Protein AF-A0A822CPX3-F1 (afdb_monomer_lite)

Foldseek 3Di:
DDDDDDDDDDDPPPPPPPPPPFDWDDAPNAIKTWDAAALDPPGRAGEDSVQWDADPVRDIGGDWDADVVNPGIHGTDIDGPDDDDDDDDDDDDDDPLVPDDQPDKDWDWDDDDDPQAPIKIWIQHQVNDPDPPGDRIDIDHGHRDPDPPDPPPPDD

Secondary structure (DSSP, 8-state):
--------------------PPPEEEETTEEEEEP--SSBTTTTB-B-GGGEEE-TTS-EEE--EEEGGGTEEEB--EE------SS-------S-GGG--TT-EEEEEE--SSTTSS-EEEEEE-TT---TT---EEEEE--SSTT---------

Sequence (156 aa):
MRTISTIAAVFLLTLVCSINAQKSITWAGYQWFLRDDQNSGPGPNNWNSTNVWVDDNGKLHLKLNYSGRKGGWTCAELYTNVKFGFGTFRWFVEGAIDKFDPRVVLGLFTYGGVDGTNEIDIEVAKWGRTELVASNYFYTVYPHTLGIAQPVSNGT

pLDDT: mean 84.72, std 17.47, range [37.56, 98.62]

Radius of gyration: 23.99 Å; chains: 1; bounding box: 43×38×110 Å

Structure (mmCIF, N/CA/C/O backbone):
data_AF-A0A822CPX3-F1
#
_entry.id   AF-A0A822CPX3-F1
#
loop_
_atom_site.group_PDB
_atom_site.id
_atom_site.type_symbol
_atom_site.label_atom_id
_atom_site.label_alt_id
_atom_site.label_comp_id
_atom_site.label_asym_id
_atom_site.label_entity_id
_atom_site.label_seq_id
_atom_site.pdbx_PDB_ins_code
_atom_site.Cartn_x
_atom_site.Cartn_y
_atom_site.Cartn_z
_atom_site.occupancy
_atom_site.B_iso_or_equiv
_atom_site.auth_seq_id
_atom_site.auth_comp_id
_atom_site.auth_asym_id
_atom_site.auth_atom_id
_atom_site.pdbx_PDB_model_num
ATOM 1 N N . MET A 1 1 ? -11.727 -3.127 77.786 1.00 40.59 1 MET A N 1
ATOM 2 C CA . MET A 1 1 ? -10.874 -3.481 76.629 1.00 40.59 1 MET A CA 1
ATOM 3 C C . MET A 1 1 ? -11.716 -3.342 75.371 1.00 40.59 1 MET A C 1
ATOM 5 O O . MET A 1 1 ? -12.752 -3.984 75.295 1.00 40.59 1 MET A O 1
ATOM 9 N N . ARG A 1 2 ? -11.353 -2.439 74.452 1.00 37.56 2 ARG A N 1
ATOM 10 C CA . ARG A 1 2 ? -12.044 -2.234 73.167 1.00 37.56 2 ARG A CA 1
ATOM 11 C C . ARG A 1 2 ? -11.115 -2.724 72.060 1.00 37.56 2 ARG A C 1
ATOM 13 O O . ARG A 1 2 ? -10.027 -2.182 71.909 1.00 37.56 2 ARG A O 1
ATOM 20 N N . THR A 1 3 ? -11.513 -3.765 71.343 1.00 40.19 3 THR A N 1
ATOM 21 C CA . THR A 1 3 ? -10.785 -4.299 70.187 1.00 40.19 3 THR A CA 1
ATOM 22 C C . THR A 1 3 ? -11.113 -3.465 68.953 1.00 40.19 3 THR A C 1
ATOM 24 O O . THR A 1 3 ? -12.275 -3.354 68.571 1.00 40.19 3 THR A O 1
ATOM 27 N N . ILE A 1 4 ? -10.090 -2.857 68.353 1.00 47.56 4 ILE A N 1
ATOM 28 C CA . ILE A 1 4 ? -10.171 -2.175 67.059 1.00 47.56 4 ILE A CA 1
ATOM 29 C C . ILE A 1 4 ? -9.827 -3.219 65.996 1.00 47.56 4 ILE A C 1
ATOM 31 O O . ILE A 1 4 ? -8.713 -3.737 65.982 1.00 47.56 4 ILE A O 1
ATOM 35 N N . SER A 1 5 ? -10.785 -3.553 65.134 1.00 46.00 5 SER A N 1
ATOM 36 C CA . SER A 1 5 ? -10.565 -4.426 63.980 1.00 46.00 5 SER A CA 1
ATOM 37 C C . SER A 1 5 ? -10.190 -3.571 62.773 1.00 46.00 5 SER A C 1
ATOM 39 O O . SER A 1 5 ? -11.029 -2.870 62.214 1.00 46.00 5 SER A O 1
ATOM 41 N N . THR A 1 6 ? -8.923 -3.612 62.374 1.00 46.16 6 THR A N 1
ATOM 42 C CA . THR A 1 6 ? -8.432 -2.990 61.142 1.00 46.16 6 THR A CA 1
ATOM 43 C C . THR A 1 6 ? -8.704 -3.932 59.970 1.00 46.16 6 THR A C 1
ATOM 45 O O . THR A 1 6 ? -8.125 -5.013 59.892 1.00 46.16 6 THR A O 1
ATOM 48 N N . ILE A 1 7 ? -9.588 -3.538 59.052 1.00 50.09 7 ILE A N 1
ATOM 49 C CA . ILE A 1 7 ? -9.759 -4.215 57.760 1.00 50.09 7 ILE A CA 1
ATOM 50 C C . ILE A 1 7 ? -8.676 -3.671 56.825 1.00 50.09 7 ILE A C 1
ATOM 52 O O . ILE A 1 7 ? -8.720 -2.508 56.428 1.00 50.09 7 ILE A O 1
ATOM 56 N N . ALA A 1 8 ? -7.687 -4.498 56.494 1.00 47.12 8 ALA A N 1
ATOM 57 C CA . ALA A 1 8 ? -6.728 -4.193 55.441 1.00 47.12 8 ALA A CA 1
ATOM 58 C C . ALA A 1 8 ? -7.386 -4.469 54.080 1.00 47.12 8 ALA A C 1
ATOM 60 O O . ALA A 1 8 ? -7.652 -5.619 53.732 1.00 47.12 8 ALA A O 1
ATOM 61 N N . ALA A 1 9 ? -7.672 -3.416 53.316 1.00 50.62 9 ALA A N 1
ATOM 62 C CA . ALA A 1 9 ? -8.086 -3.545 51.926 1.00 50.62 9 ALA A CA 1
ATOM 63 C C . ALA A 1 9 ? -6.852 -3.861 51.068 1.00 50.62 9 ALA A C 1
ATOM 65 O O . ALA A 1 9 ? -5.982 -3.013 50.873 1.00 50.62 9 ALA A O 1
ATOM 66 N N . VAL A 1 10 ? -6.767 -5.092 50.568 1.00 51.62 10 VAL A N 1
ATOM 67 C CA . VAL A 1 10 ? -5.761 -5.486 49.577 1.00 51.62 10 VAL A CA 1
ATOM 68 C C . VAL A 1 10 ? -6.243 -4.998 48.212 1.00 51.62 10 VAL A C 1
ATOM 70 O O . VAL A 1 10 ? -7.137 -5.589 47.611 1.00 51.62 10 VAL A O 1
ATOM 73 N N . PHE A 1 11 ? -5.666 -3.901 47.722 1.00 53.41 11 PHE A N 1
ATOM 74 C CA . PHE A 1 11 ? -5.818 -3.487 46.329 1.00 53.41 11 PHE A CA 1
ATOM 75 C C . PHE A 1 11 ? -4.960 -4.403 45.450 1.00 53.41 11 PHE A C 1
ATOM 77 O O . PHE A 1 11 ? -3.740 -4.260 45.385 1.00 53.41 11 PHE A O 1
ATOM 84 N N . LEU A 1 12 ? -5.600 -5.362 44.781 1.00 52.28 12 LEU A N 1
ATOM 85 C CA . LEU A 1 12 ? -4.959 -6.169 43.748 1.00 52.28 12 LEU A CA 1
ATOM 86 C C . LEU A 1 12 ? -4.830 -5.317 42.478 1.00 52.28 12 LEU A C 1
ATOM 88 O O . LEU A 1 12 ? -5.772 -5.186 41.700 1.00 52.28 12 LEU A O 1
ATOM 92 N N . LEU A 1 13 ? -3.663 -4.702 42.289 1.00 54.06 13 LEU A N 1
ATOM 93 C CA . LEU A 1 13 ? -3.323 -3.978 41.069 1.00 54.06 13 LEU A CA 1
ATOM 94 C C . LEU A 1 13 ? -3.042 -5.002 39.958 1.00 54.06 13 LEU A C 1
ATOM 96 O O . LEU A 1 13 ? -1.925 -5.497 39.819 1.00 54.06 13 LEU A O 1
ATOM 100 N N . THR A 1 14 ? -4.062 -5.365 39.180 1.00 59.72 14 THR A N 1
ATOM 101 C CA . THR A 1 14 ? -3.869 -6.185 37.980 1.00 59.72 14 THR A CA 1
ATOM 102 C C . THR A 1 14 ? -3.135 -5.356 36.934 1.00 59.72 14 THR A C 1
ATOM 104 O O . THR A 1 14 ? -3.723 -4.495 36.279 1.00 59.72 14 THR A O 1
ATOM 107 N N . LEU A 1 15 ? -1.837 -5.611 36.781 1.00 60.53 15 LEU A N 1
ATOM 108 C CA . LEU A 1 15 ? -1.049 -5.119 35.661 1.00 60.53 15 LEU A CA 1
ATOM 109 C C . LEU A 1 15 ? -1.563 -5.805 34.387 1.00 60.53 15 LEU A C 1
ATOM 111 O O . LEU A 1 15 ? -1.148 -6.914 34.054 1.00 60.53 15 LEU A O 1
ATOM 115 N N . VAL A 1 16 ? -2.500 -5.165 33.687 1.00 59.88 16 VAL A N 1
ATOM 116 C CA . VAL A 1 16 ? -2.912 -5.601 32.350 1.00 59.88 16 VAL A CA 1
ATOM 117 C C . VAL A 1 16 ? -1.774 -5.246 31.400 1.00 59.88 16 VAL A C 1
ATOM 119 O O . VAL A 1 16 ? -1.710 -4.147 30.850 1.00 59.88 16 VAL A O 1
ATOM 122 N N . CYS A 1 17 ? -0.834 -6.173 31.237 1.00 53.50 17 CYS A N 1
ATOM 123 C CA . CYS A 1 17 ? 0.123 -6.109 30.147 1.00 53.50 17 CYS A CA 1
ATOM 124 C C . CYS A 1 17 ? -0.676 -6.295 28.851 1.00 53.50 17 CYS A C 1
ATOM 126 O O . CYS A 1 17 ? -1.107 -7.402 28.528 1.00 53.50 17 CYS A O 1
ATOM 128 N N . SER A 1 18 ? -0.959 -5.196 28.152 1.00 59.03 18 SER A N 1
ATOM 129 C CA . SER A 1 18 ? -1.589 -5.256 26.836 1.00 59.03 18 SER A CA 1
ATOM 130 C C . SER A 1 18 ? -0.569 -5.826 25.859 1.00 59.03 18 SER A C 1
ATOM 132 O O . SER A 1 18 ? 0.248 -5.099 25.298 1.00 59.03 18 SER A O 1
ATOM 134 N N . ILE A 1 19 ? -0.598 -7.142 25.668 1.00 56.75 19 ILE A N 1
ATOM 135 C CA . ILE A 1 19 ? -0.042 -7.756 24.467 1.00 56.75 19 ILE A CA 1
ATOM 136 C C . ILE A 1 19 ? -0.816 -7.168 23.287 1.00 56.75 19 ILE A C 1
ATOM 138 O O . ILE A 1 19 ? -1.982 -7.499 23.074 1.00 56.75 19 ILE A O 1
ATOM 142 N N . ASN A 1 20 ? -0.198 -6.229 22.564 1.00 68.00 20 ASN A N 1
ATOM 143 C CA . ASN A 1 20 ? -0.752 -5.708 21.318 1.00 68.00 20 ASN A CA 1
ATOM 144 C C . ASN A 1 20 ? -0.764 -6.853 20.305 1.00 68.00 20 ASN A C 1
ATOM 146 O O . ASN A 1 20 ? 0.228 -7.106 19.624 1.00 68.00 20 ASN A O 1
ATOM 150 N N . ALA A 1 21 ? -1.878 -7.581 20.254 1.00 80.25 21 ALA A N 1
ATOM 151 C CA . ALA A 1 21 ? -2.099 -8.594 19.241 1.00 80.25 21 ALA A CA 1
ATOM 152 C C . ALA A 1 21 ? -2.051 -7.934 17.858 1.00 80.25 21 ALA A C 1
ATOM 154 O O . ALA A 1 21 ? -2.615 -6.856 17.647 1.00 80.25 21 ALA A O 1
ATOM 155 N N . GLN A 1 22 ? -1.370 -8.588 16.919 1.00 89.12 22 GLN A N 1
ATOM 156 C CA . GLN A 1 22 ? -1.286 -8.129 15.541 1.00 89.12 22 GLN A CA 1
ATOM 157 C C . GLN A 1 22 ? -2.695 -8.048 14.948 1.00 89.12 22 GLN A C 1
ATOM 159 O O . GLN A 1 22 ? -3.428 -9.038 14.903 1.00 89.12 22 GLN A O 1
ATOM 164 N N . LYS A 1 23 ? -3.092 -6.846 14.524 1.00 96.62 23 LYS A N 1
ATOM 165 C CA . LYS A 1 23 ? -4.425 -6.621 13.964 1.00 96.62 23 LYS A CA 1
ATOM 166 C C . LYS A 1 23 ? -4.543 -7.301 12.608 1.00 96.62 23 LYS A C 1
ATOM 168 O O . LYS A 1 23 ? -3.584 -7.345 11.840 1.00 96.62 23 LYS A O 1
ATOM 173 N N . SER A 1 24 ? -5.731 -7.812 12.315 1.00 98.00 24 SER A N 1
ATOM 174 C CA . SER A 1 24 ? -6.030 -8.453 11.040 1.00 98.00 24 SER A CA 1
ATOM 175 C C . SER A 1 24 ? -7.470 -8.203 10.605 1.00 98.00 24 SER A C 1
ATOM 177 O O . SER A 1 24 ? -8.325 -7.851 11.418 1.00 98.00 24 SER A O 1
ATOM 179 N N . ILE A 1 25 ? -7.718 -8.387 9.310 1.00 98.31 25 ILE A N 1
ATOM 180 C CA . ILE A 1 25 ? -9.034 -8.368 8.666 1.00 98.31 25 ILE A CA 1
ATOM 181 C C . ILE A 1 25 ? -9.179 -9.599 7.770 1.00 98.31 25 ILE A C 1
ATOM 183 O O . ILE A 1 25 ? -8.187 -10.224 7.391 1.00 98.31 25 ILE A O 1
ATOM 187 N N . THR A 1 26 ? -10.415 -9.943 7.412 1.00 98.06 26 THR A N 1
ATOM 188 C CA . THR A 1 26 ? -10.688 -10.946 6.376 1.00 98.06 26 THR A CA 1
ATOM 189 C C . THR A 1 26 ? -11.154 -10.240 5.116 1.00 98.06 26 THR A C 1
ATOM 191 O O . THR A 1 26 ? -12.106 -9.465 5.160 1.00 98.06 26 THR A O 1
ATOM 194 N N . TRP A 1 27 ? -10.490 -10.510 3.998 1.00 98.00 27 TRP A N 1
ATOM 195 C CA . TRP A 1 27 ? -10.839 -9.937 2.704 1.00 98.00 27 TRP A CA 1
ATOM 196 C C . TRP A 1 27 ? -10.447 -10.891 1.577 1.00 98.00 27 TRP A C 1
ATOM 198 O O . TRP A 1 27 ? -9.414 -11.561 1.651 1.00 98.00 27 TRP A O 1
ATOM 208 N N . ALA A 1 28 ? -11.297 -10.979 0.551 1.00 95.88 28 ALA A N 1
ATOM 209 C CA . ALA A 1 28 ? -11.117 -11.870 -0.599 1.00 95.88 28 ALA A CA 1
ATOM 210 C C . ALA A 1 28 ? -10.837 -13.348 -0.227 1.00 95.88 28 ALA A C 1
ATOM 212 O O . ALA A 1 28 ? -10.111 -14.042 -0.930 1.00 95.88 28 ALA A O 1
ATOM 213 N N . GLY A 1 29 ? -11.407 -13.834 0.884 1.00 96.06 29 GLY A N 1
ATOM 214 C CA . GLY A 1 29 ? -11.253 -15.223 1.344 1.00 96.06 29 GLY A CA 1
ATOM 215 C C . GLY A 1 29 ? -9.984 -15.516 2.154 1.00 96.06 29 GLY A C 1
ATOM 216 O O . GLY A 1 29 ? -9.782 -16.661 2.551 1.00 96.06 29 GLY A O 1
ATOM 217 N N . TYR A 1 30 ? -9.158 -14.508 2.444 1.00 97.44 30 TYR A N 1
ATOM 218 C CA . TYR A 1 30 ? -7.916 -14.667 3.204 1.00 97.44 30 TYR A CA 1
ATOM 219 C C . TYR A 1 30 ? -7.875 -13.761 4.433 1.00 97.44 30 TYR A C 1
ATOM 221 O O . TYR A 1 30 ? -8.506 -12.702 4.473 1.00 97.44 30 TYR A O 1
ATOM 229 N N . GLN A 1 31 ? -7.096 -14.176 5.431 1.00 98.12 31 GLN A N 1
ATOM 230 C CA . GLN A 1 31 ? -6.713 -13.316 6.543 1.00 98.12 31 GLN A CA 1
ATOM 231 C C . GLN A 1 31 ? -5.532 -12.438 6.122 1.00 98.12 31 GLN A C 1
ATOM 233 O O . GLN A 1 31 ? -4.525 -12.933 5.606 1.00 98.12 31 GLN A O 1
ATOM 238 N N . TRP A 1 32 ? -5.661 -11.144 6.387 1.00 98.56 32 TRP A N 1
ATOM 239 C CA . TRP A 1 32 ? -4.644 -10.135 6.133 1.00 98.56 32 TRP A CA 1
ATOM 240 C C . TRP A 1 32 ? -4.271 -9.448 7.432 1.00 98.56 32 TRP A C 1
ATOM 242 O O . TRP A 1 32 ? -5.145 -9.017 8.182 1.00 98.56 32 TRP A O 1
ATOM 252 N N . PHE A 1 33 ? -2.981 -9.324 7.690 1.00 98.44 33 PHE A N 1
ATOM 253 C CA . PHE A 1 33 ? -2.452 -8.626 8.841 1.00 98.44 33 PHE A CA 1
ATOM 254 C C . PHE A 1 33 ? -2.175 -7.169 8.509 1.00 98.44 33 PHE A C 1
ATOM 256 O O . PHE A 1 33 ? -1.649 -6.866 7.444 1.00 98.44 33 PHE A O 1
ATOM 263 N N . LEU A 1 34 ? -2.517 -6.282 9.437 1.00 98.38 34 LEU A N 1
ATOM 264 C CA . LEU A 1 34 ? -2.397 -4.841 9.273 1.00 98.38 34 LEU A CA 1
ATOM 265 C C . LEU A 1 34 ? -1.093 -4.351 9.883 1.00 98.38 34 LEU A C 1
ATOM 267 O O . LEU A 1 34 ? -0.774 -4.674 11.030 1.00 98.38 34 LEU A O 1
ATOM 271 N N . ARG A 1 35 ? -0.371 -3.527 9.133 1.00 96.50 35 ARG A N 1
ATOM 272 C CA . ARG A 1 35 ? 0.887 -2.950 9.590 1.00 96.50 35 ARG A CA 1
ATOM 273 C C . ARG A 1 35 ? 0.657 -1.744 10.511 1.00 96.50 35 ARG A C 1
ATOM 275 O O . ARG A 1 35 ? -0.233 -0.927 10.269 1.00 96.50 35 ARG A O 1
ATOM 282 N N . ASP A 1 36 ? 1.435 -1.643 11.590 1.00 95.12 36 ASP A N 1
ATOM 283 C CA . ASP A 1 36 ? 1.302 -0.587 12.612 1.00 95.12 36 ASP A CA 1
ATOM 284 C C . ASP A 1 36 ? 2.635 -0.296 13.325 1.00 95.12 36 ASP A C 1
ATOM 286 O O . ASP A 1 36 ? 2.790 -0.471 14.534 1.00 95.12 36 ASP A O 1
ATOM 290 N N . ASP A 1 37 ? 3.624 0.133 12.554 1.00 94.19 37 ASP A N 1
ATOM 291 C CA . ASP A 1 37 ? 4.961 0.521 12.999 1.00 94.19 37 ASP A CA 1
ATOM 292 C C . ASP A 1 37 ? 5.349 1.907 12.445 1.00 94.19 37 ASP A C 1
ATOM 294 O O . ASP A 1 37 ? 4.569 2.561 11.756 1.00 94.19 37 ASP A O 1
ATOM 298 N N . GLN A 1 38 ? 6.511 2.435 12.827 1.00 93.62 38 GLN A N 1
ATOM 299 C CA . GLN A 1 38 ? 6.943 3.797 12.484 1.00 93.62 38 GLN A CA 1
ATOM 300 C C . GLN A 1 38 ? 8.349 3.795 11.899 1.00 93.62 38 GLN A C 1
ATOM 302 O O . GLN A 1 38 ? 9.166 2.958 12.281 1.00 93.62 38 GLN A O 1
ATOM 307 N N . ASN A 1 39 ? 8.632 4.782 11.047 1.00 92.62 39 ASN A N 1
ATOM 308 C CA . ASN A 1 39 ? 9.928 4.987 10.403 1.00 9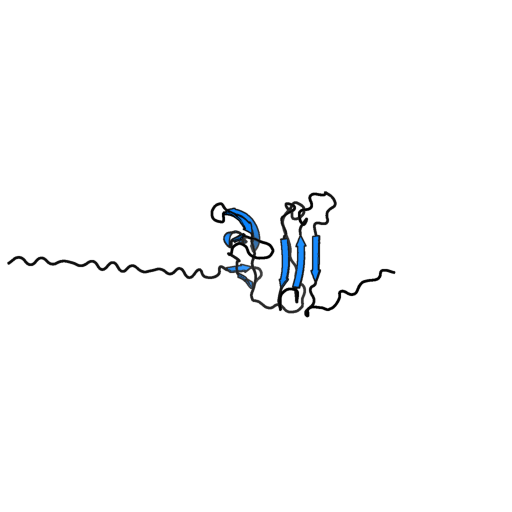2.62 39 ASN A CA 1
ATOM 309 C C . ASN A 1 39 ? 10.480 3.713 9.733 1.00 92.62 39 ASN A C 1
ATOM 311 O O . ASN A 1 39 ? 11.623 3.318 9.971 1.00 92.62 39 ASN A O 1
ATOM 315 N N . SER A 1 40 ? 9.650 3.048 8.929 1.00 94.00 40 SER A N 1
ATOM 316 C CA . SER A 1 40 ? 9.994 1.771 8.303 1.00 94.00 40 SER A CA 1
ATOM 317 C C . SER A 1 40 ? 9.602 1.703 6.830 1.00 94.00 40 SER A C 1
ATOM 319 O O . SER A 1 40 ? 8.707 2.415 6.370 1.00 94.00 40 SER A O 1
ATOM 321 N N . GLY A 1 41 ? 10.301 0.821 6.107 1.00 91.38 41 GLY A N 1
ATOM 322 C CA . GLY A 1 41 ? 10.262 0.713 4.650 1.00 91.38 41 GLY A CA 1
ATOM 323 C C . GLY A 1 41 ? 8.892 0.349 4.061 1.00 91.38 41 GLY A C 1
ATOM 324 O O . GLY A 1 41 ? 8.091 -0.268 4.763 1.00 91.38 41 GLY A O 1
ATOM 325 N N . PRO A 1 42 ? 8.643 0.656 2.774 1.00 89.38 42 PRO A N 1
ATOM 326 C CA . PRO A 1 42 ? 9.509 1.442 1.886 1.00 89.38 42 PRO A CA 1
ATOM 327 C C . PRO A 1 42 ? 9.612 2.912 2.324 1.00 89.38 42 PRO A C 1
ATOM 329 O O . PRO A 1 42 ? 8.624 3.519 2.725 1.00 89.38 42 PRO A O 1
ATOM 332 N N . GLY A 1 43 ? 10.821 3.485 2.275 1.00 86.31 43 GLY A N 1
ATOM 333 C CA . GLY A 1 43 ? 11.101 4.823 2.818 1.00 86.31 43 GLY A CA 1
ATOM 334 C C . GLY A 1 43 ? 10.903 4.933 4.345 1.00 86.31 43 GLY A C 1
ATOM 335 O O . GLY A 1 43 ? 10.775 3.923 5.029 1.00 86.31 43 GLY A O 1
ATOM 336 N N . PRO A 1 44 ? 10.904 6.147 4.921 1.00 91.06 44 PRO A N 1
ATOM 337 C CA . PRO A 1 44 ? 10.652 6.363 6.348 1.00 91.06 44 PRO A CA 1
ATOM 338 C C . PRO A 1 44 ? 9.145 6.509 6.638 1.00 91.06 44 PRO A C 1
ATOM 340 O O . PRO A 1 44 ? 8.698 7.531 7.162 1.00 91.06 44 PRO A O 1
ATOM 343 N N . ASN A 1 45 ? 8.335 5.516 6.255 1.00 95.19 45 ASN A N 1
ATOM 344 C CA . ASN A 1 45 ? 6.880 5.588 6.407 1.00 95.19 45 ASN A CA 1
ATOM 345 C C . ASN A 1 45 ? 6.426 5.316 7.848 1.00 95.19 45 ASN A C 1
ATOM 347 O O . ASN A 1 45 ? 7.044 4.558 8.596 1.00 95.19 45 ASN A O 1
ATOM 351 N N . ASN A 1 46 ? 5.299 5.926 8.226 1.00 96.06 46 ASN A N 1
ATOM 352 C CA . ASN A 1 46 ? 4.599 5.641 9.477 1.00 96.06 46 ASN A CA 1
ATOM 353 C C . ASN A 1 46 ? 3.320 4.872 9.171 1.00 96.06 46 ASN A C 1
ATOM 355 O O . ASN A 1 46 ? 2.384 5.433 8.611 1.00 96.06 46 ASN A O 1
ATOM 359 N N . TRP A 1 47 ? 3.238 3.613 9.562 1.00 96.44 47 TRP A N 1
ATOM 360 C CA . TRP A 1 47 ? 2.087 2.764 9.289 1.00 96.44 47 TRP A CA 1
ATOM 361 C C . TRP A 1 47 ? 1.070 2.858 10.420 1.00 96.44 47 TRP A C 1
ATOM 363 O O . TRP A 1 47 ? 1.404 3.018 11.602 1.00 96.44 47 TRP A O 1
ATOM 373 N N . ASN A 1 48 ? -0.204 2.807 10.051 1.00 96.44 48 ASN A N 1
ATOM 374 C CA . ASN A 1 48 ? -1.283 2.797 11.017 1.00 96.44 48 ASN A CA 1
ATOM 375 C C . ASN A 1 48 ? -2.373 1.834 10.565 1.00 96.44 48 ASN A C 1
ATOM 377 O O . ASN A 1 48 ? -3.041 2.052 9.556 1.00 96.44 48 ASN A O 1
ATOM 381 N N . SER A 1 49 ? -2.600 0.812 11.382 1.00 97.06 49 SER A N 1
ATOM 382 C CA . SER A 1 49 ? -3.615 -0.210 11.150 1.00 97.06 49 SER A CA 1
ATOM 383 C C . SER A 1 49 ? -5.027 0.355 10.973 1.00 97.06 49 SER A C 1
ATOM 385 O O . SER A 1 49 ? -5.844 -0.254 10.295 1.00 97.06 49 SER A O 1
ATOM 387 N N . THR A 1 50 ? -5.338 1.535 11.526 1.00 96.38 50 THR A N 1
ATOM 388 C CA . THR A 1 50 ? -6.659 2.169 11.351 1.00 96.38 50 THR A CA 1
ATOM 389 C C . THR A 1 50 ? -6.890 2.726 9.947 1.00 96.38 50 THR A C 1
ATOM 391 O O . THR A 1 50 ? -7.996 3.160 9.643 1.00 96.38 50 THR A O 1
ATOM 394 N N . ASN A 1 51 ? -5.854 2.776 9.109 1.00 98.06 51 ASN A N 1
ATOM 395 C CA . ASN A 1 51 ? -5.950 3.235 7.728 1.00 98.06 51 ASN A CA 1
ATOM 396 C C . ASN A 1 51 ? -6.317 2.110 6.744 1.00 98.06 51 ASN A C 1
ATOM 398 O O . ASN A 1 51 ? -6.336 2.352 5.537 1.00 98.06 51 ASN A O 1
ATOM 402 N N . VAL A 1 52 ? -6.592 0.906 7.252 1.00 98.62 52 VAL A N 1
ATOM 403 C CA . VAL A 1 52 ? -7.014 -0.256 6.471 1.00 98.62 52 VAL A CA 1
ATOM 404 C C . VAL A 1 52 ? -8.332 -0.781 7.029 1.00 98.62 52 VAL A C 1
ATOM 406 O O . VAL A 1 52 ? -8.424 -1.082 8.219 1.00 98.62 52 VAL A O 1
ATOM 409 N N . TRP A 1 53 ? -9.352 -0.912 6.185 1.00 98.56 53 TRP A N 1
ATOM 410 C CA . TRP A 1 53 ? -10.618 -1.544 6.564 1.00 98.56 53 TRP A CA 1
ATOM 411 C C . TRP A 1 53 ? -11.333 -2.133 5.349 1.00 98.56 53 TRP A C 1
ATOM 413 O O . TRP A 1 53 ? -10.989 -1.838 4.207 1.00 98.56 53 TRP A O 1
ATOM 423 N N . VAL A 1 54 ? -12.339 -2.966 5.605 1.00 98.62 54 VAL A N 1
ATOM 424 C CA . VAL A 1 54 ? -13.281 -3.443 4.588 1.00 98.62 54 VAL A CA 1
ATOM 425 C C . VAL A 1 54 ? -14.623 -2.785 4.871 1.00 98.62 54 VAL A C 1
ATOM 427 O O . VAL A 1 54 ? -15.035 -2.740 6.030 1.00 98.62 54 VAL A O 1
ATOM 430 N N . ASP A 1 55 ? -15.267 -2.222 3.853 1.00 98.12 55 ASP A N 1
ATOM 431 C CA . ASP A 1 55 ? -16.606 -1.646 4.006 1.00 98.12 55 ASP A CA 1
ATOM 432 C C . ASP A 1 55 ? -17.718 -2.707 3.938 1.00 98.12 55 ASP A C 1
ATOM 434 O O . ASP A 1 55 ? -17.477 -3.879 3.644 1.00 98.12 55 ASP A O 1
ATOM 438 N N . ASP A 1 56 ? -18.961 -2.281 4.169 1.00 98.06 56 ASP A N 1
ATOM 439 C CA . ASP A 1 56 ? -20.138 -3.160 4.139 1.00 98.06 56 ASP A CA 1
ATOM 440 C C . ASP A 1 56 ? -20.421 -3.754 2.744 1.00 98.06 56 ASP A C 1
ATOM 442 O O . ASP A 1 56 ? -21.165 -4.727 2.623 1.00 98.06 56 ASP A O 1
ATOM 446 N N . ASN A 1 57 ? -19.806 -3.211 1.685 1.00 97.56 57 ASN A N 1
ATOM 447 C CA . ASN A 1 57 ? -19.875 -3.746 0.324 1.00 97.56 57 ASN A CA 1
ATOM 448 C C . ASN A 1 57 ? -18.730 -4.730 0.017 1.00 97.56 57 ASN A C 1
ATOM 450 O O . ASN A 1 57 ? -18.609 -5.197 -1.117 1.00 97.56 57 ASN A O 1
ATOM 454 N N . GLY A 1 58 ? -17.867 -5.035 0.989 1.00 97.31 58 GLY A N 1
ATOM 455 C CA . GLY A 1 58 ? -16.732 -5.939 0.820 1.00 97.31 58 GLY A CA 1
ATOM 456 C C . GLY A 1 58 ? -15.525 -5.322 0.103 1.00 97.31 58 GLY A C 1
ATOM 457 O O . GLY A 1 58 ? -14.618 -6.058 -0.302 1.00 97.31 58 GLY A O 1
ATOM 458 N N . LYS A 1 59 ? -15.474 -3.995 -0.069 1.00 98.12 59 LYS A N 1
ATOM 459 C CA . LYS A 1 59 ? -14.328 -3.313 -0.688 1.00 98.12 59 LYS A CA 1
ATOM 460 C C . LYS A 1 59 ? -13.247 -3.047 0.351 1.00 98.12 59 LYS A C 1
ATOM 462 O O . LYS A 1 59 ? -13.537 -2.553 1.437 1.00 98.12 59 LYS A O 1
ATOM 467 N N . LEU A 1 60 ? -12.000 -3.358 0.003 1.00 98.44 60 LEU A N 1
ATOM 468 C CA . LEU A 1 60 ? -10.831 -2.995 0.799 1.00 98.44 60 LEU A CA 1
ATOM 469 C C . LEU A 1 60 ? -10.505 -1.515 0.586 1.00 98.44 60 LEU A C 1
ATOM 471 O O . LEU A 1 60 ?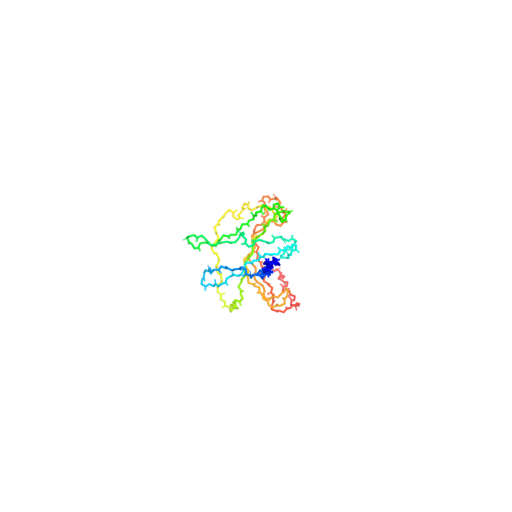 -10.366 -1.064 -0.549 1.00 98.44 60 LEU A O 1
ATOM 475 N N . HIS A 1 61 ? -10.325 -0.786 1.682 1.00 98.31 61 HIS A N 1
ATOM 476 C CA . HIS A 1 61 ? -9.955 0.623 1.687 1.00 98.31 61 HIS A CA 1
ATOM 477 C C . HIS A 1 61 ? -8.564 0.809 2.281 1.00 98.31 61 HIS A C 1
ATOM 479 O O . HIS A 1 61 ? -8.264 0.283 3.353 1.00 98.31 61 HIS A O 1
ATOM 485 N N . LEU A 1 62 ? -7.746 1.606 1.594 1.00 97.88 62 LEU A N 1
ATOM 486 C CA . LEU A 1 62 ? -6.434 2.063 2.043 1.00 97.88 62 LEU A CA 1
ATOM 487 C C . LEU A 1 62 ? -6.445 3.588 2.092 1.00 97.88 62 LEU A C 1
ATOM 489 O O . LEU A 1 62 ? -6.846 4.243 1.129 1.00 97.88 62 LEU A O 1
ATOM 493 N N . LYS A 1 63 ? -6.006 4.164 3.210 1.00 96.19 63 LYS A N 1
ATOM 494 C CA . LYS A 1 63 ? -6.060 5.612 3.432 1.00 96.19 63 LYS A CA 1
ATOM 495 C C . LYS A 1 63 ? -4.704 6.185 3.832 1.00 96.19 63 LYS A C 1
ATOM 497 O O . LYS A 1 63 ? -4.012 5.642 4.683 1.00 96.19 63 LYS A O 1
ATOM 502 N N . LEU A 1 64 ? -4.375 7.360 3.304 1.00 96.06 64 LEU A N 1
ATOM 503 C CA . LEU A 1 64 ? -3.362 8.224 3.908 1.00 96.06 64 LEU A CA 1
ATOM 504 C C . LEU A 1 64 ? -4.037 9.198 4.870 1.00 96.06 64 LEU A C 1
ATOM 506 O O . LEU A 1 64 ? -5.050 9.817 4.538 1.00 96.06 64 LEU A O 1
ATOM 510 N N . ASN A 1 65 ? -3.498 9.331 6.078 1.00 95.56 65 ASN A N 1
ATOM 511 C CA . ASN A 1 65 ? -4.102 10.173 7.105 1.00 95.56 65 ASN A CA 1
ATOM 512 C C . ASN A 1 65 ? -3.047 10.947 7.892 1.00 95.56 65 ASN A C 1
ATOM 514 O O . ASN A 1 65 ? -2.092 10.354 8.389 1.00 95.56 65 ASN A O 1
ATOM 518 N N . TYR A 1 66 ? -3.247 12.250 8.082 1.00 94.69 66 TYR A N 1
ATOM 519 C CA . TYR A 1 66 ? -2.416 13.024 8.999 1.00 94.69 66 TYR A CA 1
ATOM 520 C C . TYR A 1 66 ? -2.795 12.710 10.454 1.00 94.69 66 TYR A C 1
ATOM 522 O O . TYR A 1 66 ? -3.956 12.824 10.849 1.00 94.69 66 TYR A O 1
ATOM 530 N N . SER A 1 67 ? -1.818 12.304 11.262 1.00 91.44 67 SER A N 1
ATOM 531 C CA . SER A 1 67 ? -1.992 11.946 12.668 1.00 91.44 67 SER A CA 1
ATOM 532 C C . SER A 1 67 ? -1.054 12.768 13.540 1.00 91.44 67 SER A C 1
ATOM 534 O O . SER A 1 67 ? 0.149 12.521 13.587 1.00 91.44 67 SER A O 1
ATOM 536 N N . GLY A 1 68 ? -1.619 13.699 14.314 1.00 86.69 68 GLY A N 1
ATOM 537 C CA . GLY A 1 68 ? -0.848 14.463 15.300 1.00 86.69 68 GLY A CA 1
ATOM 538 C C . GLY A 1 68 ? -0.189 13.576 16.365 1.00 86.69 68 GLY A C 1
ATOM 539 O O . GLY A 1 68 ? 0.891 13.896 16.842 1.00 86.69 68 GLY A O 1
ATOM 540 N N . ARG A 1 69 ? -0.788 12.419 16.692 1.00 82.31 69 ARG A N 1
ATOM 541 C CA . ARG A 1 69 ? -0.229 11.459 17.666 1.00 82.31 69 ARG A CA 1
ATOM 542 C C . ARG A 1 69 ? 0.992 10.705 17.141 1.00 82.31 69 ARG A C 1
ATOM 544 O O . ARG A 1 69 ? 1.865 10.365 17.926 1.00 82.31 69 ARG A O 1
ATOM 551 N N . LYS A 1 70 ? 1.029 10.427 15.834 1.00 80.75 70 LYS A N 1
ATOM 552 C CA . LYS A 1 70 ? 2.162 9.778 15.146 1.00 80.75 70 LYS A CA 1
ATOM 553 C C . LYS A 1 70 ? 3.101 10.814 14.500 1.00 80.75 70 LYS A C 1
ATOM 555 O O . LYS A 1 70 ? 3.977 10.450 13.731 1.00 80.75 70 LYS A O 1
ATOM 560 N N . GLY A 1 71 ? 2.899 12.105 14.789 1.00 84.94 71 GLY A N 1
ATOM 561 C CA . GLY A 1 71 ? 3.785 13.188 14.362 1.00 84.94 71 GLY A CA 1
ATOM 562 C C . GLY A 1 71 ? 3.827 13.455 12.855 1.00 84.94 71 GLY A C 1
ATOM 563 O O . GLY A 1 71 ? 4.800 14.037 12.388 1.00 84.94 71 GLY A O 1
ATOM 564 N N . GLY A 1 72 ? 2.815 13.046 12.079 1.00 92.31 72 GLY A N 1
ATOM 565 C CA . GLY A 1 72 ? 2.827 13.267 10.632 1.00 92.31 72 GLY A CA 1
ATOM 566 C C . GLY A 1 72 ? 1.808 12.456 9.840 1.00 92.31 72 GLY A C 1
ATOM 567 O O . GLY A 1 72 ? 0.828 11.938 10.382 1.00 92.31 72 GLY A O 1
ATOM 568 N N . TRP A 1 73 ? 2.041 12.361 8.530 1.00 96.06 73 TRP A N 1
ATOM 569 C CA . TRP A 1 73 ? 1.283 11.479 7.646 1.00 96.06 73 TRP A CA 1
ATOM 570 C C . TRP A 1 73 ? 1.491 10.017 8.035 1.00 96.06 73 TRP A C 1
ATOM 572 O O . TRP A 1 73 ? 2.592 9.606 8.397 1.00 96.06 73 TRP A O 1
ATOM 582 N N . THR A 1 74 ? 0.410 9.249 7.963 1.00 97.12 74 THR A N 1
ATOM 583 C CA . THR A 1 74 ? 0.403 7.806 8.186 1.00 97.12 74 THR A CA 1
ATOM 584 C C . THR A 1 74 ? -0.108 7.084 6.950 1.00 97.12 74 THR A C 1
ATOM 586 O O . THR A 1 74 ? -1.037 7.566 6.295 1.00 97.12 74 THR A O 1
ATOM 589 N N . CYS A 1 75 ? 0.499 5.938 6.669 1.00 97.38 75 CYS A N 1
ATOM 590 C CA . CYS A 1 75 ? 0.258 5.080 5.521 1.00 97.38 75 CYS A CA 1
ATOM 591 C C . CYS A 1 75 ? -0.581 3.856 5.905 1.00 97.38 75 CYS A C 1
ATOM 593 O O . CYS A 1 75 ? -0.948 3.669 7.072 1.00 97.38 75 CYS A O 1
ATOM 595 N N . ALA A 1 76 ? -0.897 3.043 4.903 1.00 97.88 76 ALA A N 1
ATOM 596 C CA . ALA A 1 76 ? -1.720 1.850 5.005 1.00 97.88 76 ALA A CA 1
ATOM 597 C C . ALA A 1 76 ? -1.006 0.690 4.308 1.00 97.88 76 ALA A C 1
ATOM 599 O O . ALA A 1 76 ? -0.634 0.821 3.147 1.00 97.88 76 ALA A O 1
ATOM 600 N N . GLU A 1 77 ? -0.836 -0.429 5.006 1.00 98.25 77 GLU A N 1
ATOM 601 C CA . GLU A 1 77 ? -0.329 -1.670 4.423 1.00 98.25 77 GLU A CA 1
ATOM 602 C C . GLU A 1 77 ? -0.980 -2.858 5.123 1.00 98.25 77 GLU A C 1
ATOM 604 O O . GLU A 1 77 ? -1.252 -2.839 6.331 1.00 98.25 77 GLU A O 1
ATOM 609 N N . LEU A 1 78 ? -1.224 -3.894 4.333 1.00 98.31 78 LEU A N 1
ATOM 610 C CA . LEU A 1 78 ? -1.645 -5.199 4.790 1.00 98.31 78 LEU A CA 1
ATOM 611 C C . LEU A 1 78 ? -0.924 -6.282 3.994 1.00 98.31 78 LEU A C 1
ATOM 613 O O . LEU A 1 78 ? -0.656 -6.114 2.808 1.00 98.31 78 LEU A O 1
ATOM 617 N N . TYR A 1 79 ? -0.666 -7.410 4.641 1.00 97.56 79 TYR A N 1
ATOM 618 C CA . TYR A 1 79 ? -0.033 -8.568 4.016 1.00 97.56 79 TYR A CA 1
ATOM 619 C C . TYR A 1 79 ? -0.670 -9.861 4.515 1.00 97.56 79 TYR A C 1
ATOM 621 O O . TYR A 1 79 ? -1.324 -9.891 5.557 1.00 97.56 79 TYR A O 1
ATOM 629 N N . THR A 1 80 ? -0.482 -10.951 3.780 1.00 97.06 80 THR A N 1
ATOM 630 C CA . THR A 1 80 ? -0.919 -12.279 4.211 1.00 97.06 80 THR A CA 1
ATOM 631 C C . THR A 1 80 ? 0.269 -13.226 4.302 1.00 97.06 80 THR A C 1
ATOM 633 O O . THR A 1 80 ? 1.216 -13.125 3.529 1.00 97.06 80 THR A O 1
ATOM 636 N N . ASN A 1 81 ? 0.211 -14.165 5.247 1.00 94.94 81 ASN A N 1
ATOM 637 C CA . ASN A 1 81 ? 1.207 -15.235 5.372 1.00 94.94 81 ASN A CA 1
ATOM 638 C C . ASN A 1 81 ? 0.903 -16.424 4.445 1.00 94.94 81 ASN A C 1
ATOM 640 O O . ASN A 1 81 ? 1.636 -17.416 4.441 1.00 94.94 81 ASN A O 1
ATOM 644 N N . VAL A 1 82 ? -0.190 -16.353 3.677 1.00 95.31 82 VAL A N 1
ATOM 645 C CA . VAL A 1 82 ? -0.507 -17.347 2.653 1.00 95.31 82 VAL A CA 1
ATOM 646 C C . VAL A 1 82 ? 0.537 -17.264 1.547 1.00 95.31 82 VAL A C 1
ATOM 648 O O . VAL A 1 82 ? 0.727 -16.225 0.921 1.00 95.31 82 VAL A O 1
ATOM 651 N N . LYS A 1 83 ? 1.207 -18.388 1.291 1.00 93.75 83 LYS A N 1
ATOM 652 C CA . LYS A 1 83 ? 2.146 -18.524 0.179 1.00 93.75 83 LYS A CA 1
ATOM 653 C C . LYS A 1 83 ? 1.376 -18.926 -1.066 1.00 93.75 83 LYS A C 1
ATOM 655 O O . LYS A 1 83 ? 0.921 -20.064 -1.173 1.00 93.75 83 LYS A O 1
ATOM 660 N N . PHE A 1 84 ? 1.227 -17.992 -1.992 1.00 92.56 84 PHE A N 1
ATOM 661 C CA . PHE A 1 84 ? 0.633 -18.279 -3.287 1.00 92.56 84 PHE A CA 1
ATOM 662 C C . PHE A 1 84 ? 1.677 -18.865 -4.241 1.00 92.56 84 PHE A C 1
ATOM 664 O O . PHE A 1 84 ? 2.838 -18.462 -4.232 1.00 92.56 84 PHE A O 1
ATOM 671 N N . GLY A 1 85 ? 1.258 -19.837 -5.051 1.00 91.38 85 GLY A N 1
ATOM 672 C CA . GLY A 1 85 ? 2.056 -20.333 -6.170 1.00 91.38 85 GLY A CA 1
ATOM 673 C C . GLY A 1 85 ? 1.891 -19.459 -7.414 1.00 91.38 85 GLY A C 1
ATOM 674 O O . GLY A 1 85 ? 1.289 -18.386 -7.372 1.00 91.38 85 GLY A O 1
ATOM 675 N N . PHE A 1 86 ? 2.384 -19.955 -8.547 1.00 92.69 86 PHE A N 1
ATOM 676 C CA . PHE A 1 86 ? 2.154 -19.305 -9.833 1.00 92.69 86 PHE A CA 1
ATOM 677 C C . PHE A 1 86 ? 0.666 -19.249 -10.175 1.00 92.69 86 PHE A C 1
ATOM 679 O O . PHE A 1 86 ? -0.085 -20.199 -9.950 1.00 92.69 86 PHE A O 1
ATOM 686 N N . GLY A 1 87 ? 0.254 -18.132 -10.761 1.00 93.69 87 GLY A N 1
ATOM 687 C CA . GLY A 1 87 ? -1.127 -17.896 -11.135 1.00 93.69 87 GLY A CA 1
ATOM 688 C C . GLY A 1 87 ? -1.333 -16.468 -11.611 1.00 93.69 87 GLY A C 1
ATOM 689 O O . GLY A 1 87 ? -0.389 -15.696 -11.769 1.00 93.69 87 GLY A O 1
ATOM 690 N N . THR A 1 88 ? -2.591 -16.121 -11.852 1.00 94.75 88 THR A N 1
ATOM 691 C CA . THR A 1 88 ? -2.975 -14.764 -12.234 1.00 94.75 88 THR A CA 1
ATOM 692 C C . THR A 1 88 ? -3.501 -14.019 -11.016 1.00 94.75 88 THR A C 1
ATOM 694 O O . THR A 1 88 ? -4.582 -14.330 -10.518 1.00 94.75 88 THR A O 1
ATOM 697 N N . PHE A 1 89 ? -2.762 -13.002 -10.582 1.00 94.12 89 PHE A N 1
ATOM 698 C CA . PHE A 1 89 ? -3.199 -12.055 -9.561 1.00 94.12 89 PHE A CA 1
ATOM 699 C C . PHE A 1 89 ? -3.849 -10.855 -10.251 1.00 94.12 89 PHE A C 1
ATOM 701 O O . PHE A 1 89 ? -3.315 -10.327 -11.226 1.00 94.12 89 PHE A O 1
ATOM 708 N N . ARG A 1 90 ? -5.042 -10.464 -9.796 1.00 94.31 90 ARG A N 1
ATOM 709 C CA . ARG A 1 90 ? -5.796 -9.334 -10.354 1.00 94.31 90 ARG A CA 1
ATOM 710 C C . ARG A 1 90 ? -6.250 -8.424 -9.232 1.00 94.31 90 ARG A C 1
ATOM 712 O O . ARG A 1 90 ? -6.839 -8.891 -8.262 1.00 94.31 90 ARG A O 1
ATOM 719 N N . TRP A 1 91 ? -6.057 -7.131 -9.437 1.00 92.56 91 TRP A N 1
ATOM 720 C CA . TRP A 1 91 ? -6.578 -6.086 -8.571 1.00 92.56 91 TRP A CA 1
ATOM 721 C C . TRP A 1 91 ? -7.543 -5.219 -9.370 1.00 92.56 91 TRP A C 1
ATOM 723 O O . TRP A 1 91 ? -7.229 -4.782 -10.475 1.00 92.56 91 TRP A O 1
ATOM 733 N N . PHE A 1 92 ? -8.719 -4.976 -8.801 1.00 94.94 92 PHE A N 1
ATOM 734 C CA . PHE A 1 92 ? -9.670 -3.994 -9.307 1.00 94.94 92 PHE A CA 1
ATOM 735 C C . PHE A 1 92 ? -9.600 -2.792 -8.379 1.00 94.94 92 PHE A C 1
ATOM 737 O O . PHE A 1 92 ? -9.950 -2.895 -7.204 1.00 94.94 92 PHE A O 1
ATOM 744 N N . VAL A 1 93 ? -9.084 -1.681 -8.895 1.00 94.75 93 VAL A N 1
ATOM 745 C CA . VAL A 1 93 ? -8.812 -0.483 -8.100 1.00 94.75 93 VAL A CA 1
ATOM 746 C C . VAL A 1 93 ? -9.848 0.581 -8.425 1.00 94.75 93 VAL A C 1
ATOM 748 O O . VAL A 1 93 ? -10.074 0.904 -9.589 1.00 94.75 93 VAL A O 1
ATOM 751 N N . GLU A 1 94 ? -10.460 1.133 -7.382 1.00 94.62 94 GLU A N 1
ATOM 752 C CA . GLU A 1 94 ? -11.390 2.252 -7.475 1.00 94.62 94 GLU A CA 1
ATOM 753 C C . GLU A 1 94 ? -10.773 3.485 -6.816 1.00 94.62 94 GLU A C 1
ATOM 755 O O . GLU A 1 94 ? -10.340 3.442 -5.666 1.00 94.62 94 GLU A O 1
ATOM 760 N N . GLY A 1 95 ? -10.729 4.592 -7.555 1.00 88.88 95 GLY A N 1
ATOM 761 C CA . GLY A 1 95 ? -10.199 5.862 -7.075 1.00 88.88 95 GLY A CA 1
ATOM 762 C C . GLY A 1 95 ? -9.542 6.669 -8.188 1.00 88.88 95 GLY A C 1
ATOM 763 O O . GLY A 1 95 ? -9.248 6.155 -9.265 1.00 88.88 95 GLY A O 1
ATOM 764 N N . ALA A 1 96 ? -9.287 7.948 -7.916 1.00 89.38 96 ALA A N 1
ATOM 765 C CA . ALA A 1 96 ? -8.559 8.832 -8.824 1.00 89.38 96 ALA A CA 1
ATOM 766 C C . ALA A 1 96 ? -7.041 8.604 -8.707 1.00 89.38 96 ALA A C 1
ATOM 768 O O . ALA A 1 96 ? -6.297 9.499 -8.301 1.00 89.38 96 ALA A O 1
ATOM 769 N N . ILE A 1 97 ? -6.591 7.380 -8.999 1.00 89.69 97 ILE A N 1
ATOM 770 C CA . ILE A 1 97 ? -5.182 6.964 -8.881 1.00 89.69 97 ILE A CA 1
ATOM 771 C C . ILE A 1 97 ? -4.254 7.765 -9.813 1.00 89.69 97 ILE A C 1
ATOM 773 O O . ILE A 1 97 ? -3.068 7.927 -9.545 1.00 89.69 97 ILE A O 1
ATOM 777 N N . ASP A 1 98 ? -4.809 8.369 -10.863 1.00 85.50 98 ASP A N 1
ATOM 778 C CA . ASP A 1 98 ? -4.153 9.331 -11.750 1.00 85.50 98 ASP A CA 1
ATOM 779 C C . ASP A 1 98 ? -3.836 10.679 -11.066 1.00 85.50 98 ASP A C 1
ATOM 781 O O . ASP A 1 98 ? -2.899 11.395 -11.445 1.00 85.50 98 ASP A O 1
ATOM 785 N N . LYS A 1 99 ? -4.584 11.020 -10.011 1.00 88.38 99 LYS A N 1
ATOM 786 C CA . LYS A 1 99 ? -4.521 12.309 -9.304 1.00 88.38 99 LYS A CA 1
ATOM 787 C C . LYS A 1 99 ? -3.757 12.262 -7.988 1.00 88.38 99 LYS A C 1
ATOM 789 O O . LYS A 1 99 ? -3.803 13.233 -7.237 1.00 88.38 99 LYS A O 1
ATOM 794 N N . PHE A 1 100 ? -3.040 11.179 -7.705 1.00 91.06 100 PHE A N 1
ATOM 795 C CA . PHE A 1 100 ? -2.189 11.116 -6.524 1.00 91.06 100 PHE A CA 1
ATOM 796 C C . PHE A 1 100 ? -1.184 12.276 -6.465 1.00 91.06 100 PHE A C 1
ATOM 798 O O . PHE A 1 100 ? -0.672 12.740 -7.498 1.00 91.06 100 PHE A O 1
ATOM 805 N N . ASP A 1 101 ? -0.936 12.746 -5.233 1.00 92.94 101 ASP A N 1
ATOM 806 C CA . ASP A 1 101 ? 0.160 13.668 -4.932 1.00 92.94 101 ASP A CA 1
ATOM 807 C C . ASP A 1 101 ? 1.474 13.044 -5.421 1.00 92.94 101 ASP A C 1
ATOM 809 O O . ASP A 1 101 ? 1.635 11.823 -5.316 1.00 92.94 101 ASP A O 1
ATOM 813 N N . PRO A 1 102 ? 2.427 13.836 -5.942 1.00 92.81 102 PRO A N 1
ATOM 814 C CA . PRO A 1 102 ? 3.657 13.287 -6.488 1.00 92.81 102 PRO A CA 1
ATOM 815 C C . PRO A 1 102 ? 4.464 12.381 -5.551 1.00 92.81 102 PRO A C 1
ATOM 817 O O . PRO A 1 102 ? 5.271 11.592 -6.034 1.00 92.81 102 PRO A O 1
ATOM 820 N N . ARG A 1 103 ? 4.269 12.482 -4.231 1.00 92.0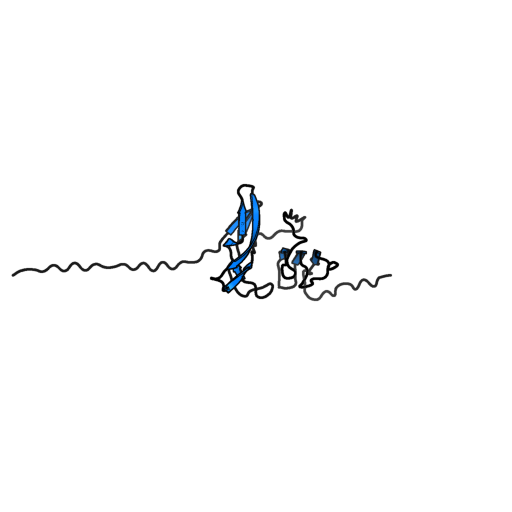0 103 ARG A N 1
ATOM 821 C CA . ARG A 1 103 ? 4.975 11.683 -3.217 1.00 92.00 103 ARG A CA 1
ATOM 822 C C . ARG A 1 103 ? 4.262 10.387 -2.831 1.00 92.00 103 ARG A C 1
ATOM 824 O O . ARG A 1 103 ? 4.781 9.650 -1.999 1.00 92.00 103 ARG A O 1
ATOM 831 N N . VAL A 1 104 ? 3.083 10.121 -3.385 1.00 94.31 104 VAL A N 1
ATOM 832 C CA . VAL A 1 104 ? 2.304 8.918 -3.080 1.00 94.31 104 VAL A CA 1
ATOM 833 C C . VAL A 1 104 ? 2.671 7.798 -4.046 1.00 94.31 104 VAL A C 1
ATOM 835 O O . VAL A 1 104 ? 2.805 8.020 -5.251 1.00 94.31 104 VAL A O 1
ATOM 838 N N . VAL A 1 105 ? 2.798 6.596 -3.488 1.00 95.25 105 VAL A N 1
ATOM 839 C CA . VAL A 1 105 ? 2.968 5.335 -4.209 1.00 95.25 105 VAL A CA 1
ATOM 840 C C . VAL A 1 105 ? 1.854 4.397 -3.757 1.00 95.25 105 VAL A C 1
ATOM 842 O O . VAL A 1 105 ? 1.677 4.184 -2.557 1.00 95.25 105 VAL A O 1
ATOM 845 N N . LEU A 1 106 ? 1.098 3.846 -4.703 1.00 96.44 106 LEU A N 1
ATOM 846 C CA . LEU A 1 106 ? 0.277 2.658 -4.478 1.00 96.44 106 LEU A CA 1
ATOM 847 C C . LEU A 1 106 ? 1.040 1.456 -5.025 1.00 96.44 106 LEU A C 1
ATOM 849 O O . LEU A 1 106 ? 1.203 1.370 -6.237 1.00 96.44 106 LEU A O 1
ATOM 853 N N . GLY A 1 107 ? 1.472 0.552 -4.146 1.00 96.19 107 GLY A N 1
ATOM 854 C CA . GLY A 1 107 ? 2.093 -0.719 -4.520 1.00 96.19 107 GLY A CA 1
ATOM 855 C C . GLY A 1 107 ? 1.100 -1.876 -4.427 1.00 96.19 107 GLY A C 1
ATOM 856 O O . GLY A 1 107 ? 0.407 -2.030 -3.420 1.00 96.19 107 GLY A O 1
ATOM 857 N N . LEU A 1 108 ? 1.036 -2.692 -5.476 1.00 96.44 108 LEU A N 1
ATOM 858 C CA . LEU A 1 108 ? 0.268 -3.932 -5.556 1.00 96.44 108 LEU A CA 1
ATOM 859 C C . LEU A 1 108 ? 1.224 -5.030 -6.005 1.00 96.44 108 LEU A C 1
ATOM 861 O O . LEU A 1 108 ? 1.657 -5.034 -7.155 1.00 96.44 108 LEU A O 1
ATOM 865 N N . PHE A 1 109 ? 1.587 -5.926 -5.096 1.00 96.19 109 PHE A N 1
ATOM 866 C CA . PHE A 1 109 ? 2.741 -6.775 -5.342 1.00 96.19 109 PHE A CA 1
ATOM 867 C C . PHE A 1 109 ? 2.648 -8.133 -4.655 1.00 96.19 109 PHE A C 1
ATOM 869 O O . PHE A 1 109 ? 1.887 -8.346 -3.707 1.00 96.19 109 PHE A O 1
ATOM 876 N N . THR A 1 110 ? 3.440 -9.067 -5.167 1.00 95.44 110 THR A N 1
ATOM 877 C CA . THR A 1 110 ? 3.826 -10.287 -4.456 1.00 95.44 110 THR A CA 1
ATOM 878 C C . THR A 1 110 ? 5.257 -10.122 -3.984 1.00 95.44 110 THR A C 1
ATOM 880 O O . THR A 1 110 ? 6.078 -9.679 -4.777 1.00 95.44 110 THR A O 1
ATOM 883 N N . TYR A 1 111 ? 5.562 -10.526 -2.753 1.00 93.44 111 TYR A N 1
ATOM 884 C CA . TYR A 1 111 ? 6.910 -10.454 -2.186 1.00 93.44 111 TYR A CA 1
ATOM 885 C C . TYR A 1 111 ? 7.250 -11.741 -1.443 1.00 93.44 111 TYR A C 1
ATOM 887 O O . TYR A 1 111 ? 6.415 -12.299 -0.722 1.00 93.44 111 TYR A O 1
ATOM 895 N N . GLY A 1 112 ? 8.484 -12.208 -1.591 1.00 88.88 112 GLY A N 1
ATOM 896 C CA . GLY A 1 112 ? 8.990 -13.373 -0.883 1.00 88.88 112 GLY A CA 1
ATOM 897 C C . GLY A 1 112 ? 10.504 -13.507 -1.000 1.00 88.88 112 GLY A C 1
ATOM 898 O O . GLY A 1 112 ? 11.174 -12.687 -1.605 1.00 88.88 112 GLY A O 1
ATOM 899 N N . GLY A 1 113 ? 11.059 -14.578 -0.433 1.00 87.06 113 GLY A N 1
ATOM 900 C CA . GLY A 1 113 ? 12.501 -14.828 -0.504 1.00 87.06 113 GLY A CA 1
ATOM 901 C C . GLY A 1 113 ? 13.333 -13.836 0.314 1.00 87.06 113 GLY A C 1
ATOM 902 O O . GLY A 1 113 ? 12.914 -13.399 1.385 1.00 87.06 113 GLY A O 1
ATOM 903 N N . VAL A 1 114 ? 14.551 -13.564 -0.159 1.00 87.56 114 VAL A N 1
ATOM 904 C CA . VAL A 1 114 ? 15.430 -12.523 0.398 1.00 87.56 114 VAL A CA 1
ATOM 905 C C . VAL A 1 114 ? 15.154 -11.197 -0.303 1.00 87.56 114 VAL A C 1
ATOM 907 O O . VAL A 1 114 ? 14.716 -11.196 -1.452 1.00 87.56 114 VAL A O 1
ATOM 910 N N . ASP A 1 115 ? 15.442 -10.082 0.361 1.00 86.69 115 ASP A N 1
ATOM 911 C C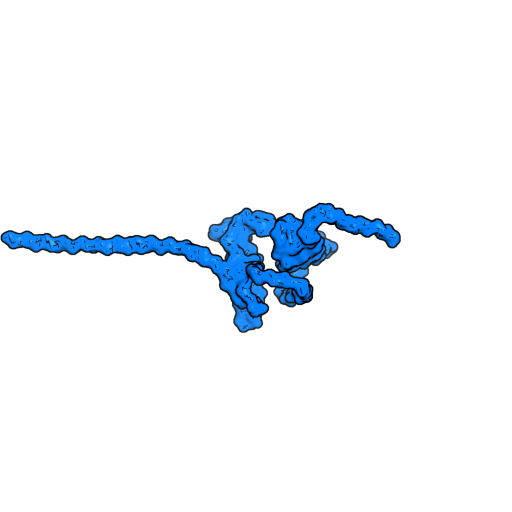A . ASP A 1 115 ? 15.230 -8.756 -0.221 1.00 86.69 115 ASP A CA 1
ATOM 912 C C . ASP A 1 115 ? 15.907 -8.603 -1.596 1.00 86.69 115 ASP A C 1
ATOM 914 O O . ASP A 1 115 ? 17.040 -9.055 -1.798 1.00 86.69 115 ASP A O 1
ATOM 918 N N . GLY A 1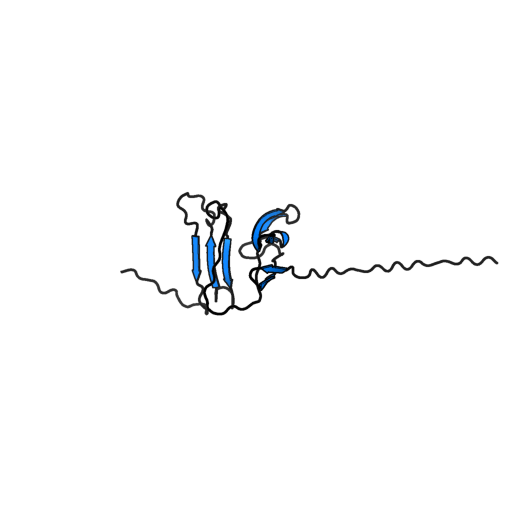 116 ? 15.183 -8.015 -2.553 1.00 86.00 116 GLY A N 1
ATOM 919 C CA . GLY A 1 116 ? 15.583 -7.933 -3.962 1.00 86.00 116 GLY A CA 1
ATOM 920 C C . GLY A 1 116 ? 15.401 -9.224 -4.773 1.00 86.00 116 GLY A C 1
ATOM 921 O O . GLY A 1 116 ? 15.992 -9.358 -5.849 1.00 86.00 116 GLY A O 1
ATOM 922 N N . THR A 1 117 ? 14.616 -10.188 -4.280 1.00 90.88 117 THR A N 1
ATOM 923 C CA . THR A 1 117 ? 14.251 -11.407 -5.018 1.00 90.88 117 THR A CA 1
ATOM 924 C C . THR A 1 117 ? 12.762 -11.713 -4.919 1.00 90.88 117 THR A C 1
ATOM 926 O O . THR A 1 117 ? 12.103 -11.261 -3.996 1.00 90.88 117 THR A O 1
ATOM 929 N N . ASN A 1 118 ? 12.249 -12.542 -5.836 1.00 92.06 118 ASN A N 1
ATOM 930 C CA . ASN A 1 118 ? 10.887 -13.098 -5.786 1.00 92.06 118 ASN A CA 1
ATOM 931 C C . ASN A 1 118 ? 9.790 -12.044 -5.551 1.00 92.06 118 ASN A C 1
ATOM 933 O O . ASN A 1 118 ? 8.847 -12.269 -4.787 1.00 92.06 118 ASN A O 1
ATOM 937 N N . GLU A 1 119 ? 9.924 -10.911 -6.232 1.00 94.12 119 GLU A N 1
ATOM 938 C CA . GLU A 1 119 ? 9.013 -9.779 -6.139 1.00 94.12 119 GLU A CA 1
ATOM 939 C C . GLU A 1 119 ? 8.485 -9.414 -7.530 1.00 94.12 119 GLU A C 1
ATOM 941 O O . GLU A 1 119 ? 9.218 -9.446 -8.524 1.00 94.12 119 GLU A O 1
ATOM 946 N N . ILE A 1 120 ? 7.185 -9.138 -7.607 1.00 94.81 120 ILE A N 1
ATOM 947 C CA . ILE A 1 120 ? 6.524 -8.638 -8.813 1.00 94.81 120 ILE A CA 1
ATOM 948 C C . ILE A 1 120 ? 5.642 -7.482 -8.381 1.00 94.81 120 ILE A C 1
ATOM 950 O O . ILE A 1 120 ? 4.687 -7.698 -7.632 1.00 94.81 120 ILE A O 1
ATOM 954 N N . ASP A 1 121 ? 5.937 -6.301 -8.910 1.00 95.38 121 ASP A N 1
ATOM 955 C CA . ASP A 1 121 ? 5.309 -5.046 -8.521 1.00 95.38 121 ASP A CA 1
ATOM 956 C C . ASP A 1 121 ? 4.433 -4.485 -9.629 1.00 95.38 121 ASP A C 1
ATOM 958 O O . ASP A 1 121 ? 4.802 -4.484 -10.806 1.00 95.38 121 ASP A O 1
ATOM 962 N N . ILE A 1 122 ? 3.294 -3.936 -9.226 1.00 95.62 122 ILE A N 1
ATOM 963 C CA . ILE A 1 122 ? 2.539 -2.941 -9.977 1.00 95.62 122 ILE A CA 1
ATOM 964 C C . ILE A 1 122 ? 2.463 -1.698 -9.099 1.00 95.62 122 ILE A C 1
ATOM 966 O O . ILE A 1 122 ? 1.898 -1.738 -8.005 1.00 95.62 122 ILE A O 1
ATOM 970 N N . GLU A 1 123 ? 2.999 -0.587 -9.588 1.00 95.38 123 GLU A N 1
ATOM 971 C CA . GLU A 1 123 ? 3.089 0.653 -8.828 1.00 95.38 123 GLU A CA 1
ATOM 972 C C . GLU A 1 123 ? 2.434 1.815 -9.567 1.00 95.38 123 GLU A C 1
ATOM 974 O O . GLU A 1 123 ? 2.688 2.055 -10.750 1.00 95.38 123 GLU A O 1
ATOM 979 N N . VAL A 1 124 ? 1.621 2.582 -8.839 1.00 94.56 124 VAL A N 1
ATOM 980 C CA . VAL A 1 124 ? 1.093 3.865 -9.307 1.00 94.56 124 VAL A CA 1
ATOM 981 C C . VAL A 1 124 ? 1.737 4.988 -8.506 1.00 94.56 124 VAL A C 1
ATOM 983 O O . VAL A 1 124 ? 1.449 5.151 -7.319 1.00 94.56 124 VAL A O 1
ATOM 986 N N . ALA A 1 125 ? 2.621 5.753 -9.146 1.00 92.94 125 ALA A N 1
ATOM 987 C CA . ALA A 1 125 ? 3.456 6.759 -8.495 1.00 92.94 125 ALA A CA 1
ATOM 988 C C . ALA A 1 125 ? 3.957 7.808 -9.485 1.00 92.94 125 ALA A C 1
ATOM 990 O O . ALA A 1 125 ? 4.190 7.494 -10.641 1.00 92.94 125 ALA A O 1
ATOM 991 N N . LYS A 1 126 ? 4.211 9.042 -9.034 1.00 92.38 126 LYS A N 1
ATOM 992 C CA . LYS A 1 126 ? 4.918 10.056 -9.852 1.00 92.38 126 LYS A CA 1
ATOM 993 C C . LYS A 1 126 ? 6.364 10.275 -9.410 1.00 92.38 126 LYS A C 1
ATOM 995 O O . LYS A 1 126 ? 7.061 11.100 -9.995 1.00 92.38 126 LYS A O 1
ATOM 1000 N N . TRP A 1 127 ? 6.821 9.571 -8.371 1.00 91.31 127 TRP A N 1
ATOM 1001 C CA . TRP A 1 127 ? 8.202 9.622 -7.873 1.00 91.31 127 TRP A CA 1
ATOM 1002 C C . TRP A 1 127 ? 8.708 11.048 -7.592 1.00 91.31 127 TRP A C 1
ATOM 1004 O O . TRP A 1 127 ? 9.831 11.415 -7.929 1.00 91.31 127 TRP A O 1
ATOM 1014 N N . GLY A 1 128 ? 7.843 11.889 -7.024 1.00 91.19 128 GLY A N 1
ATOM 1015 C CA . GLY A 1 128 ? 8.118 13.293 -6.721 1.00 91.19 128 GLY A CA 1
ATOM 1016 C C . GLY A 1 128 ? 8.063 14.241 -7.924 1.00 91.19 128 GLY A C 1
ATOM 1017 O O . GLY A 1 128 ? 8.193 15.450 -7.731 1.00 91.19 128 GLY A O 1
ATOM 1018 N N . ARG A 1 129 ? 7.841 13.741 -9.146 1.00 88.69 129 ARG A N 1
ATOM 1019 C CA . ARG A 1 129 ? 7.757 14.563 -10.360 1.00 88.69 129 ARG A CA 1
ATOM 1020 C C . ARG A 1 129 ? 6.390 15.237 -10.471 1.00 88.69 129 ARG A C 1
ATOM 1022 O O . ARG A 1 129 ? 5.348 14.597 -10.351 1.00 88.69 129 ARG A O 1
ATOM 1029 N N . THR A 1 130 ? 6.397 16.540 -10.725 1.00 87.38 130 THR A N 1
ATOM 1030 C CA . THR A 1 130 ? 5.190 17.379 -10.867 1.00 87.38 130 THR A CA 1
ATOM 1031 C C . THR A 1 130 ? 4.820 17.654 -12.326 1.00 87.38 130 THR A C 1
ATOM 1033 O O . THR A 1 130 ? 3.850 18.356 -12.602 1.00 87.38 130 THR A O 1
ATOM 1036 N N . GLU A 1 131 ? 5.597 17.121 -13.265 1.00 84.25 131 GLU A N 1
ATOM 1037 C CA . GLU A 1 131 ? 5.465 17.366 -14.699 1.00 84.25 131 GLU A CA 1
ATOM 1038 C C . GLU A 1 131 ? 4.232 16.656 -15.274 1.00 84.25 131 GLU A C 1
ATOM 1040 O O . GLU A 1 131 ? 3.981 15.491 -14.966 1.00 84.25 131 GLU A O 1
ATOM 1045 N N . LEU A 1 132 ? 3.478 17.333 -16.150 1.00 69.44 132 LEU A N 1
ATOM 1046 C CA . LEU A 1 132 ? 2.213 16.819 -16.705 1.00 69.44 132 LEU A CA 1
ATOM 1047 C C . LEU A 1 132 ? 2.372 15.548 -17.559 1.00 69.44 132 LEU A C 1
ATOM 1049 O O . LEU A 1 132 ? 1.399 14.827 -17.755 1.00 69.44 132 LEU A O 1
ATOM 1053 N N . VAL A 1 133 ? 3.577 15.281 -18.068 1.00 70.62 133 VAL A N 1
ATOM 1054 C CA . VAL A 1 133 ? 3.894 14.134 -18.940 1.00 70.62 133 VAL A CA 1
ATOM 1055 C C . VAL A 1 133 ? 4.569 12.973 -18.203 1.00 70.62 133 VAL A C 1
ATOM 1057 O O . VAL A 1 133 ? 4.970 11.999 -18.836 1.00 70.62 133 VAL A O 1
ATOM 1060 N N . ALA A 1 134 ? 4.745 13.063 -16.881 1.00 70.94 134 ALA A N 1
ATOM 1061 C CA . ALA A 1 134 ? 5.375 11.989 -16.123 1.00 70.94 134 ALA A CA 1
ATOM 1062 C C . ALA A 1 134 ? 4.488 10.732 -16.133 1.00 70.94 134 ALA A C 1
ATOM 1064 O O . ALA A 1 134 ? 3.302 10.807 -15.806 1.00 70.94 134 ALA A O 1
ATOM 1065 N N . SER A 1 135 ? 5.076 9.575 -16.475 1.00 76.44 135 SER A N 1
ATOM 1066 C CA . SER A 1 135 ? 4.401 8.286 -16.285 1.00 76.44 135 SER A CA 1
ATOM 1067 C C . SER A 1 135 ? 4.003 8.145 -14.822 1.00 76.44 135 SER A C 1
ATOM 1069 O O . SER A 1 135 ? 4.781 8.487 -13.928 1.00 76.44 135 SER A O 1
ATOM 1071 N N . ASN A 1 136 ? 2.797 7.641 -14.593 1.00 87.25 136 ASN A N 1
ATOM 1072 C CA . ASN A 1 136 ? 2.267 7.368 -13.269 1.00 87.25 136 ASN A CA 1
ATOM 1073 C C . ASN A 1 136 ? 2.089 5.870 -13.000 1.00 87.25 136 ASN A C 1
ATOM 1075 O O . ASN A 1 136 ? 1.545 5.532 -11.959 1.00 87.25 136 ASN A O 1
ATOM 1079 N N . TYR A 1 137 ? 2.512 4.997 -13.917 1.00 90.19 137 TYR A N 1
ATOM 1080 C CA . TYR A 1 137 ? 2.344 3.549 -13.825 1.00 90.19 137 TYR A CA 1
ATOM 1081 C C . TYR A 1 137 ? 3.665 2.840 -14.121 1.00 90.19 137 TYR A C 1
ATOM 1083 O O . TYR A 1 137 ? 4.320 3.126 -15.128 1.00 90.19 137 TYR A O 1
ATOM 1091 N N . PHE A 1 138 ? 4.040 1.919 -13.240 1.00 92.00 138 PHE A N 1
ATOM 1092 C CA . PHE A 1 138 ? 5.304 1.194 -13.258 1.00 92.00 138 PHE A CA 1
ATOM 1093 C C . PHE A 1 138 ? 5.063 -0.272 -12.906 1.00 92.00 138 PHE A C 1
ATOM 1095 O O . PHE A 1 138 ? 4.095 -0.613 -12.226 1.00 92.00 138 PHE A O 1
ATOM 1102 N N . TYR A 1 139 ? 5.941 -1.141 -13.393 1.00 93.44 139 TYR A N 1
ATOM 1103 C CA . TYR A 1 139 ? 5.986 -2.534 -12.977 1.00 93.44 139 TYR A CA 1
ATOM 1104 C C . TYR A 1 139 ? 7.436 -3.000 -12.906 1.00 93.44 139 TYR A C 1
ATOM 1106 O O . TYR A 1 139 ? 8.260 -2.594 -13.732 1.00 93.44 139 TYR A O 1
ATOM 1114 N N . THR A 1 140 ? 7.721 -3.877 -11.950 1.00 92.06 140 THR A N 1
ATOM 1115 C CA . THR A 1 140 ? 9.054 -4.447 -11.738 1.00 92.06 140 THR A CA 1
ATOM 1116 C C . THR A 1 140 ? 8.933 -5.953 -11.544 1.00 92.06 140 THR A C 1
ATOM 1118 O O . THR A 1 140 ? 7.935 -6.452 -11.031 1.00 92.06 140 THR A O 1
ATOM 1121 N N . VAL A 1 141 ? 9.933 -6.696 -12.019 1.00 93.19 141 VAL A N 1
ATOM 1122 C CA . VAL A 1 141 ? 10.032 -8.147 -11.828 1.00 93.19 141 VAL A CA 1
ATOM 1123 C C . VAL A 1 141 ? 11.428 -8.455 -11.312 1.00 93.19 141 VAL A C 1
ATOM 1125 O O . VAL A 1 141 ? 12.409 -8.374 -12.057 1.00 93.19 141 VAL A O 1
ATOM 1128 N N . TYR A 1 142 ? 11.516 -8.821 -10.038 1.00 91.06 142 TYR A N 1
ATOM 1129 C CA . TYR A 1 142 ? 12.755 -9.265 -9.423 1.00 91.06 142 TYR A CA 1
ATOM 1130 C C . TYR A 1 142 ? 12.954 -10.773 -9.623 1.00 91.06 142 TYR A C 1
ATOM 1132 O O . TYR A 1 142 ? 12.016 -11.564 -9.481 1.00 91.06 142 TYR A O 1
ATOM 1140 N N . PRO A 1 143 ? 14.183 -11.212 -9.948 1.00 90.19 143 PRO A N 1
ATOM 1141 C CA . PRO A 1 143 ? 14.481 -12.623 -10.155 1.00 90.19 143 PRO A CA 1
ATOM 1142 C C . PRO A 1 143 ? 14.414 -13.409 -8.839 1.00 90.19 143 PRO A C 1
ATOM 1144 O O . PRO A 1 143 ? 14.495 -12.851 -7.751 1.00 90.19 143 PRO A O 1
ATOM 1147 N N . HIS A 1 144 ? 14.353 -14.738 -8.919 1.00 87.44 144 HIS A N 1
ATOM 1148 C CA . HIS A 1 144 ? 14.448 -15.598 -7.731 1.00 87.44 144 HIS A CA 1
ATOM 1149 C C . HIS A 1 144 ? 15.835 -15.550 -7.056 1.00 87.44 144 HIS A C 1
ATOM 1151 O O . HIS A 1 144 ? 15.954 -15.811 -5.860 1.00 87.44 144 HIS A O 1
ATOM 1157 N N . THR A 1 145 ? 16.887 -15.220 -7.811 1.00 85.50 145 THR A N 1
ATOM 1158 C CA . THR A 1 145 ? 18.274 -15.194 -7.331 1.00 85.50 145 THR A CA 1
ATOM 1159 C C . THR A 1 145 ? 18.919 -13.860 -7.682 1.00 85.50 145 THR A C 1
ATOM 1161 O O . THR A 1 145 ? 18.810 -13.397 -8.819 1.00 85.50 145 THR A O 1
ATOM 1164 N N . LEU A 1 146 ? 19.631 -13.265 -6.724 1.00 81.06 146 LEU A N 1
ATOM 1165 C CA . LEU A 1 146 ? 20.405 -12.041 -6.933 1.00 81.06 146 LEU A CA 1
ATOM 1166 C C . LEU A 1 146 ? 21.467 -12.243 -8.031 1.00 81.06 146 LEU A C 1
ATOM 1168 O O . LEU A 1 146 ? 22.133 -13.276 -8.076 1.00 81.06 146 LEU A O 1
ATOM 1172 N N . GLY A 1 147 ? 21.667 -11.238 -8.888 1.00 70.44 147 GLY A N 1
ATOM 1173 C CA . GLY A 1 147 ? 22.839 -11.178 -9.771 1.00 70.44 147 GLY A CA 1
ATOM 1174 C C . GLY A 1 147 ? 22.709 -11.814 -11.158 1.00 70.44 147 GLY A C 1
ATOM 1175 O O . GLY A 1 147 ? 23.719 -11.918 -11.852 1.00 70.44 147 GLY A O 1
ATOM 1176 N N . ILE A 1 148 ? 21.510 -12.183 -11.622 1.00 60.25 148 ILE A N 1
ATOM 1177 C CA . ILE A 1 148 ? 21.318 -12.378 -13.067 1.00 60.25 148 ILE A CA 1
ATOM 1178 C C . ILE A 1 148 ? 21.236 -10.983 -13.692 1.00 60.25 148 ILE A C 1
ATOM 1180 O O . ILE A 1 148 ? 20.294 -10.237 -13.424 1.00 60.25 148 ILE A O 1
ATOM 1184 N N . ALA A 1 149 ? 22.246 -10.604 -14.477 1.00 53.47 149 ALA A N 1
ATOM 1185 C CA . ALA A 1 149 ? 22.201 -9.379 -15.264 1.00 53.47 149 ALA A CA 1
ATOM 1186 C C . ALA A 1 149 ? 20.910 -9.376 -16.096 1.00 53.47 149 ALA A C 1
ATOM 1188 O O . ALA A 1 149 ? 20.628 -10.350 -16.796 1.00 53.47 149 ALA A O 1
ATOM 1189 N N . GLN A 1 150 ? 20.128 -8.296 -16.008 1.00 53.16 150 GLN A N 1
ATOM 1190 C CA . GLN A 1 150 ? 19.021 -8.071 -16.934 1.00 53.16 150 GLN A CA 1
ATOM 1191 C C . GLN A 1 150 ? 19.586 -8.226 -18.354 1.00 53.16 150 GLN A C 1
ATOM 1193 O O . GLN A 1 150 ? 20.610 -7.595 -18.644 1.00 53.16 150 GLN A O 1
ATOM 1198 N N . PRO A 1 151 ? 19.017 -9.076 -19.229 1.00 47.91 151 PRO A N 1
ATOM 1199 C CA . PRO A 1 151 ? 19.476 -9.135 -20.603 1.00 47.91 151 PRO A CA 1
ATOM 1200 C C . PRO A 1 151 ? 19.293 -7.740 -21.196 1.00 47.91 151 PRO A C 1
ATOM 1202 O O . PRO A 1 151 ? 18.173 -7.257 -21.347 1.00 47.91 151 PRO A O 1
ATOM 1205 N N . VAL A 1 152 ? 20.406 -7.068 -21.487 1.00 47.44 152 VAL A N 1
ATOM 1206 C CA . VAL A 1 152 ? 20.402 -5.850 -22.291 1.00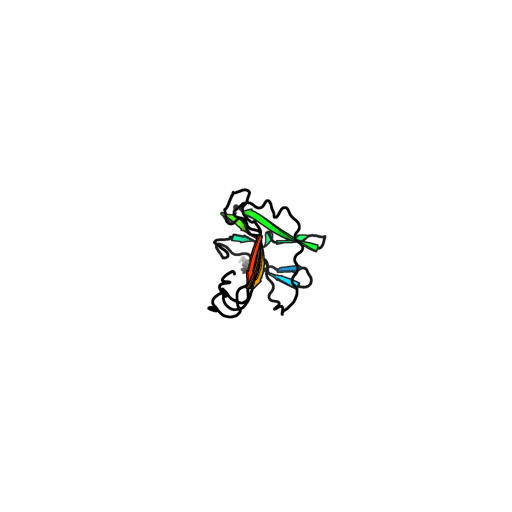 47.44 152 VAL A CA 1
ATOM 1207 C C . VAL A 1 152 ? 19.783 -6.222 -23.630 1.00 47.44 152 VAL A C 1
ATOM 1209 O O . VAL A 1 152 ? 20.399 -6.912 -24.443 1.00 47.44 152 VAL A O 1
ATOM 1212 N N . SER A 1 153 ? 18.538 -5.803 -23.851 1.00 45.47 153 SER A N 1
ATOM 1213 C CA . SER A 1 153 ? 17.959 -5.787 -25.183 1.00 45.47 153 SER A CA 1
ATOM 1214 C C . SER A 1 153 ? 18.735 -4.741 -25.977 1.00 45.47 153 SER A C 1
ATOM 1216 O O . SER A 1 153 ? 18.428 -3.550 -25.924 1.00 45.47 153 SER A O 1
ATOM 1218 N N . ASN A 1 154 ? 19.777 -5.171 -26.683 1.00 41.44 154 ASN A N 1
ATOM 1219 C CA . ASN A 1 154 ? 20.328 -4.377 -27.768 1.00 41.44 154 ASN A CA 1
ATOM 1220 C C . ASN A 1 154 ? 19.257 -4.367 -28.854 1.00 41.44 154 ASN A C 1
ATOM 1222 O O . ASN A 1 154 ? 19.116 -5.332 -29.603 1.00 41.44 154 ASN A O 1
ATOM 1226 N N . GLY A 1 155 ? 18.441 -3.313 -28.848 1.00 43.62 155 GLY A N 1
ATOM 1227 C CA . GLY A 1 155 ? 17.457 -3.073 -29.890 1.00 43.62 155 GLY A CA 1
ATOM 1228 C C . GLY A 1 155 ? 18.158 -3.039 -31.243 1.00 43.62 155 GLY A C 1
ATOM 1229 O O . GLY A 1 155 ? 19.079 -2.248 -31.449 1.00 43.62 155 GLY A O 1
ATOM 1230 N N . THR A 1 156 ? 17.739 -3.949 -32.116 1.00 39.91 156 THR A N 1
ATOM 1231 C CA . THR A 1 156 ? 17.876 -3.831 -33.569 1.00 39.91 156 THR A CA 1
ATOM 1232 C C . THR A 1 156 ? 16.756 -2.969 -34.112 1.00 39.91 156 THR A C 1
ATOM 1234 O O . THR A 1 156 ? 15.604 -3.224 -33.684 1.00 39.91 156 THR A O 1
#